Protein AF-0000000077347301 (afdb_homodimer)

Radius of gyration: 16.62 Å; Cα contacts (8 Å, |Δi|>4): 198; chains: 2; bounding box: 44×39×40 Å

InterPro domains:
  IPR002100 Transcription factor, MADS-box [PF00319] (10-57)
  IPR002100 Transcription factor, MADS-box [PR00404] (3-23)
  IPR002100 Transcription factor, MADS-box [PR00404] (23-38)
  IPR002100 Transcription factor, MADS-box [PR00404] (38-59)
  IPR002100 Transcription factor, MADS-box [PS50066] (1-61)
  IPR002100 Transcription factor, MADS-box [SM00432] (1-60)
  IPR036879 Transcription factor, MADS-box superfamily [G3DSA:3.40.1810.10] (13-81)
  IPR036879 Transcription factor, MADS-box superfamily [SSF55455] (3-63)
  IPR050142 MADS-box/MEF2 Transcription Factor [PTHR48019] (3-76)

pLDDT: mean 89.47, std 13.51, range [33.62, 98.25]

Structure (mmCIF, N/CA/C/O backbone):
data_AF-0000000077347301-model_v1
#
loop_
_entity.id
_entity.type
_entity.pdbx_description
1 polymer 'Uncharacterized protein'
#
loop_
_atom_site.group_PDB
_atom_site.id
_atom_site.type_symbol
_atom_site.label_atom_id
_atom_site.label_alt_id
_atom_site.label_comp_id
_atom_site.label_asym_id
_atom_site.label_entity_id
_atom_site.label_seq_id
_atom_site.pdbx_PDB_ins_code
_atom_site.Cartn_x
_atom_site.Cartn_y
_atom_site.Cartn_z
_atom_site.occupancy
_atom_site.B_iso_or_equiv
_atom_site.auth_seq_id
_atom_site.auth_comp_id
_atom_site.auth_asym_id
_atom_site.auth_atom_id
_atom_site.pdbx_PDB_model_num
ATOM 1 N N . MET A 1 1 ? -25.734 -8.359 -14.117 1 55.84 1 MET A N 1
ATOM 2 C CA . MET A 1 1 ? -25.234 -9.602 -13.531 1 55.84 1 MET A CA 1
ATOM 3 C C . MET A 1 1 ? -24.391 -9.32 -12.289 1 55.84 1 MET A C 1
ATOM 5 O O . MET A 1 1 ? -23.5 -8.469 -12.328 1 55.84 1 MET A O 1
ATOM 9 N N . SER A 1 2 ? -24.812 -9.867 -11.141 1 66.5 2 SER A N 1
ATOM 10 C CA . SER A 1 2 ? -24.203 -9.578 -9.844 1 66.5 2 SER A CA 1
ATOM 11 C C . SER A 1 2 ? -22.797 -10.148 -9.75 1 66.5 2 SER A C 1
ATOM 13 O O . SER A 1 2 ? -22.547 -11.266 -10.219 1 66.5 2 SER A O 1
ATOM 15 N N . ARG A 1 3 ? -21.953 -9.461 -9.523 1 74.12 3 ARG A N 1
ATOM 16 C CA . ARG A 1 3 ? -20.578 -9.961 -9.383 1 74.12 3 ARG A CA 1
ATOM 17 C C . ARG A 1 3 ? -20.469 -10.875 -8.164 1 74.12 3 ARG A C 1
ATOM 19 O O . ARG A 1 3 ? -20.969 -10.562 -7.09 1 74.12 3 ARG A O 1
ATOM 26 N N . GLN A 1 4 ? -20.156 -12.109 -8.484 1 82.06 4 GLN A N 1
ATOM 27 C CA . GLN A 1 4 ? -19.922 -13.062 -7.406 1 82.06 4 GLN A CA 1
ATOM 28 C C . GLN A 1 4 ? -18.672 -12.672 -6.598 1 82.06 4 GLN A C 1
ATOM 30 O O . GLN A 1 4 ? -17.719 -12.125 -7.145 1 82.06 4 GLN A O 1
ATOM 35 N N . LYS A 1 5 ? -18.766 -12.93 -5.266 1 87.31 5 LYS A N 1
ATOM 36 C CA . LYS A 1 5 ? -17.609 -12.727 -4.387 1 87.31 5 LYS A CA 1
ATOM 37 C C . LYS A 1 5 ? -16.469 -13.656 -4.758 1 87.31 5 LYS A C 1
ATOM 39 O O . LYS A 1 5 ? -16.672 -14.859 -4.965 1 87.31 5 LYS A O 1
ATOM 44 N N . ILE A 1 6 ? -15.383 -13.078 -4.898 1 89 6 ILE A N 1
ATOM 45 C CA . ILE A 1 6 ? -14.227 -13.875 -5.285 1 89 6 ILE A CA 1
ATOM 46 C C . ILE A 1 6 ? -13.523 -14.406 -4.035 1 89 6 ILE A C 1
ATOM 48 O O . ILE A 1 6 ? -13.469 -13.719 -3.01 1 89 6 ILE A O 1
ATOM 52 N N . GLN A 1 7 ? -13.266 -15.711 -4.113 1 94.5 7 GLN A N 1
ATOM 53 C CA . GLN A 1 7 ? -12.406 -16.281 -3.076 1 94.5 7 GLN A CA 1
ATOM 54 C C . GLN A 1 7 ? -10.984 -15.734 -3.188 1 94.5 7 GLN A C 1
ATOM 56 O O . GLN A 1 7 ? -10.453 -15.602 -4.289 1 94.5 7 GLN A O 1
ATOM 61 N N . ILE A 1 8 ? -10.336 -15.477 -2.002 1 97.19 8 ILE A N 1
ATOM 62 C CA . ILE A 1 8 ? -8.984 -14.938 -2 1 97.19 8 ILE A CA 1
ATOM 63 C C . ILE A 1 8 ? -7.973 -16.078 -2.139 1 97.19 8 ILE A C 1
ATOM 65 O O . ILE A 1 8 ? -7.461 -16.578 -1.138 1 97.19 8 ILE A O 1
ATOM 69 N N . LYS A 1 9 ? -7.863 -16.469 -3.199 1 97.38 9 LYS A N 1
ATOM 70 C CA . LYS A 1 9 ? -6.871 -17.453 -3.631 1 97.38 9 LYS A CA 1
ATOM 71 C C . LYS A 1 9 ? -6.297 -17.094 -4.996 1 97.38 9 LYS A C 1
ATOM 73 O O . LYS A 1 9 ? -6.926 -16.359 -5.766 1 97.38 9 LYS A O 1
ATOM 78 N N . LYS A 1 10 ? -5.156 -17.625 -5.188 1 97.25 10 LYS A N 1
ATOM 79 C CA . LYS A 1 10 ? -4.488 -17.297 -6.441 1 97.25 10 LYS A CA 1
ATOM 80 C C . LYS A 1 10 ? -5.391 -17.594 -7.637 1 97.25 10 LYS A C 1
ATOM 82 O O . LYS A 1 10 ? -5.988 -18.656 -7.719 1 97.25 10 LYS A O 1
ATOM 87 N N . ILE A 1 11 ? -5.422 -16.641 -8.492 1 97 11 ILE A N 1
ATOM 88 C CA . ILE A 1 11 ? -6.195 -16.812 -9.719 1 97 11 ILE A CA 1
ATOM 89 C C . ILE A 1 11 ? -5.375 -17.578 -10.75 1 97 11 ILE A C 1
ATOM 91 O O . ILE A 1 11 ? -4.258 -17.188 -11.094 1 97 11 ILE A O 1
ATOM 95 N N . ASP A 1 12 ? -5.887 -18.625 -11.305 1 96 12 ASP A N 1
ATOM 96 C CA . ASP A 1 12 ? -5.152 -19.516 -12.203 1 96 12 ASP A CA 1
ATOM 97 C C . ASP A 1 12 ? -5.137 -18.969 -13.625 1 96 12 ASP A C 1
ATOM 99 O O . ASP A 1 12 ? -4.133 -19.078 -14.328 1 96 12 ASP A O 1
ATOM 103 N N . ASN A 1 13 ? -6.305 -18.5 -14 1 95.56 13 ASN A N 1
ATOM 104 C CA . ASN A 1 13 ? -6.363 -17.938 -15.344 1 95.56 13 ASN A CA 1
ATOM 105 C C . ASN A 1 13 ? -5.492 -16.688 -15.461 1 95.56 13 ASN A C 1
ATOM 107 O O . ASN A 1 13 ? -5.746 -15.68 -14.789 1 95.56 13 ASN A O 1
ATOM 111 N N . THR A 1 14 ? -4.543 -16.703 -16.344 1 94.44 14 THR A N 1
ATOM 112 C CA . THR A 1 14 ? -3.535 -15.648 -16.469 1 94.44 14 THR A CA 1
ATOM 113 C C . THR A 1 14 ? -4.172 -14.328 -16.891 1 94.44 14 THR A C 1
ATOM 115 O O . THR A 1 14 ? -3.846 -13.273 -16.344 1 94.44 14 THR A O 1
ATOM 118 N N . ALA A 1 15 ? -5.059 -14.43 -17.859 1 96 15 ALA A N 1
ATOM 119 C CA . ALA A 1 15 ? -5.707 -13.219 -18.344 1 96 15 ALA A CA 1
ATOM 120 C C . ALA A 1 15 ? -6.527 -12.555 -17.25 1 96 15 ALA A C 1
ATOM 122 O O . ALA A 1 15 ? -6.449 -11.344 -17.047 1 96 15 ALA A O 1
ATOM 123 N N . ALA A 1 16 ? -7.277 -13.359 -16.531 1 95.69 16 ALA A N 1
ATOM 124 C CA . ALA A 1 16 ? -8.086 -12.836 -15.43 1 95.69 16 ALA A CA 1
ATOM 125 C C . ALA A 1 16 ? -7.195 -12.281 -14.32 1 95.69 16 ALA A C 1
ATOM 127 O O . ALA A 1 16 ? -7.512 -11.25 -13.727 1 95.69 16 ALA A O 1
ATOM 128 N N . ARG A 1 17 ? -6.094 -12.953 -14.055 1 96.19 17 ARG A N 1
ATOM 129 C CA . ARG A 1 17 ? -5.16 -12.523 -13.016 1 96.19 17 ARG A CA 1
ATOM 130 C C . ARG A 1 17 ? -4.555 -11.164 -13.359 1 96.19 17 ARG A C 1
ATOM 132 O O . ARG A 1 17 ? -4.402 -10.305 -12.492 1 96.19 17 ARG A O 1
ATOM 139 N N . GLN A 1 18 ? -4.305 -11.016 -14.617 1 95.88 18 GLN A N 1
ATOM 140 C CA . GLN A 1 18 ? -3.705 -9.758 -15.055 1 95.88 18 GLN A CA 1
ATOM 141 C C . GLN A 1 18 ? -4.695 -8.602 -14.938 1 95.88 18 GLN A C 1
ATOM 143 O O . GLN A 1 18 ? -4.328 -7.504 -14.516 1 95.88 18 GLN A O 1
ATOM 148 N N . VAL A 1 19 ? -5.918 -8.859 -15.359 1 96.44 19 VAL A N 1
ATOM 149 C CA . VAL A 1 19 ? -6.949 -7.832 -15.273 1 96.44 19 VAL A CA 1
ATOM 150 C C . VAL A 1 19 ? -7.188 -7.453 -13.812 1 96.44 19 VAL A C 1
ATOM 152 O O . VAL A 1 19 ? -7.266 -6.27 -13.477 1 96.44 19 VAL A O 1
ATOM 155 N N . THR A 1 20 ? -7.297 -8.469 -12.922 1 97.06 20 THR A N 1
ATOM 156 C CA . THR A 1 20 ? -7.504 -8.227 -11.5 1 97.06 20 THR A CA 1
ATOM 157 C C . THR A 1 20 ? -6.328 -7.457 -10.906 1 97.06 20 THR A C 1
ATOM 159 O O . THR A 1 20 ? -6.527 -6.5 -10.156 1 97.06 20 THR A O 1
ATOM 162 N N . SER A 1 21 ? -5.125 -7.934 -11.258 1 97.5 21 SER A N 1
ATOM 163 C CA . SER A 1 21 ? -3.936 -7.254 -10.758 1 97.5 21 SER A CA 1
ATOM 164 C C . SER A 1 21 ? -3.965 -5.766 -11.094 1 97.5 21 SER A C 1
ATOM 166 O O . SER A 1 21 ? -3.689 -4.926 -10.234 1 97.5 21 SER A O 1
ATOM 168 N N . SER A 1 22 ? -4.336 -5.43 -12.297 1 97.44 22 SER A N 1
ATOM 169 C CA . SER A 1 22 ? -4.359 -4.039 -12.742 1 97.44 22 SER A CA 1
ATOM 170 C C . SER A 1 22 ? -5.422 -3.238 -12 1 97.44 22 SER A C 1
ATOM 172 O O . SER A 1 22 ? -5.152 -2.135 -11.516 1 97.44 22 SER A O 1
ATOM 174 N N . LYS A 1 23 ? -6.559 -3.777 -11.93 1 97.38 23 LYS A N 1
ATOM 175 C CA . LYS A 1 23 ? -7.68 -3.078 -11.312 1 97.38 23 LYS A CA 1
ATOM 176 C C . LYS A 1 23 ? -7.438 -2.865 -9.82 1 97.38 23 LYS A C 1
ATOM 178 O O . LYS A 1 23 ? -7.613 -1.758 -9.305 1 97.38 23 LYS A O 1
ATOM 183 N N . ARG A 1 24 ? -7.047 -3.861 -9.164 1 97.94 24 ARG A N 1
ATOM 184 C CA . ARG A 1 24 ? -6.852 -3.771 -7.723 1 97.94 24 ARG A CA 1
ATOM 185 C C . ARG A 1 24 ? -5.656 -2.887 -7.387 1 97.94 24 ARG A C 1
ATOM 187 O O . ARG A 1 24 ? -5.676 -2.154 -6.395 1 97.94 24 ARG A O 1
ATOM 194 N N . ARG A 1 25 ? -4.672 -3.035 -8.148 1 96.88 25 ARG A N 1
ATOM 195 C CA . ARG A 1 25 ? -3.502 -2.186 -7.945 1 96.88 25 ARG A CA 1
ATOM 196 C C . ARG A 1 25 ? -3.875 -0.709 -8.031 1 96.88 25 ARG A C 1
ATOM 198 O O . ARG A 1 25 ? -3.459 0.092 -7.191 1 96.88 25 ARG A O 1
ATOM 205 N N . ARG A 1 26 ? -4.656 -0.382 -9.016 1 97.44 26 ARG A N 1
ATOM 206 C CA . ARG A 1 26 ? -5.098 1 -9.18 1 97.44 26 ARG A CA 1
ATOM 207 C C . ARG A 1 26 ? -5.91 1.459 -7.977 1 97.44 26 ARG A C 1
ATOM 209 O O . ARG A 1 26 ? -5.754 2.588 -7.508 1 97.44 26 ARG A O 1
ATOM 216 N N . GLY A 1 27 ? -6.793 0.577 -7.52 1 97.94 27 GLY A N 1
ATOM 217 C CA . GLY A 1 27 ? -7.559 0.884 -6.32 1 97.94 27 GLY A CA 1
ATOM 218 C C . GLY A 1 27 ? -6.691 1.109 -5.098 1 97.94 27 GLY A C 1
ATOM 219 O O . GLY A 1 27 ? -6.941 2.023 -4.312 1 97.94 27 GLY A O 1
ATOM 220 N N . LEU A 1 28 ? -5.676 0.309 -4.945 1 97.75 28 LEU A N 1
ATOM 221 C CA . LEU A 1 28 ? -4.738 0.427 -3.832 1 97.75 28 LEU A CA 1
ATOM 222 C C . LEU A 1 28 ? -4.02 1.77 -3.869 1 97.75 28 LEU A C 1
ATOM 224 O O . LEU A 1 28 ? -3.891 2.439 -2.842 1 97.75 28 LEU A O 1
ATOM 228 N N . PHE A 1 29 ? -3.627 2.146 -5.035 1 97.75 29 PHE A N 1
ATOM 229 C CA . PHE A 1 29 ? -2.887 3.395 -5.191 1 97.75 29 PHE A CA 1
ATOM 230 C C . PHE A 1 29 ? -3.775 4.594 -4.875 1 97.75 29 PHE A C 1
ATOM 232 O O . PHE A 1 29 ? -3.334 5.547 -4.23 1 97.75 29 PHE A O 1
ATOM 239 N N . LYS A 1 30 ? -4.992 4.527 -5.305 1 97.69 30 LYS A N 1
ATOM 240 C CA . LYS A 1 30 ? -5.938 5.598 -5 1 97.69 30 LYS A CA 1
ATOM 241 C C . LYS A 1 30 ? -6.145 5.738 -3.496 1 97.69 30 LYS A C 1
ATOM 243 O O . LYS A 1 30 ? -6.148 6.852 -2.967 1 97.69 30 LYS A O 1
ATOM 248 N N . LYS A 1 31 ? -6.266 4.648 -2.871 1 97.88 31 LYS A N 1
ATOM 249 C CA . LYS A 1 31 ? -6.484 4.668 -1.428 1 97.88 31 LYS A CA 1
ATOM 250 C C . LYS A 1 31 ? -5.25 5.18 -0.691 1 97.88 31 LYS A C 1
ATOM 252 O O . LYS A 1 31 ? -5.363 5.84 0.344 1 97.88 31 LYS A O 1
ATOM 257 N N . ALA A 1 32 ? -4.094 4.793 -1.146 1 98.25 32 ALA A N 1
ATOM 258 C CA . ALA A 1 32 ? -2.852 5.285 -0.555 1 98.25 32 ALA A CA 1
ATOM 259 C C . ALA A 1 32 ? -2.738 6.801 -0.706 1 98.25 32 ALA A C 1
ATOM 261 O O . ALA A 1 32 ? -2.33 7.496 0.228 1 98.25 32 ALA A O 1
ATOM 262 N N . GLN A 1 33 ? -3.121 7.324 -1.868 1 97.88 33 GLN A N 1
ATOM 263 C CA . GLN A 1 33 ? -3.102 8.758 -2.111 1 97.88 33 GLN A CA 1
ATOM 264 C C . GLN A 1 33 ? -4.07 9.492 -1.184 1 97.88 33 GLN A C 1
ATOM 266 O O . GLN A 1 33 ? -3.738 10.539 -0.635 1 97.88 33 GLN A O 1
ATOM 271 N N . GLU A 1 34 ? -5.207 8.953 -1.067 1 98 34 GLU A N 1
ATOM 272 C CA . GLU A 1 34 ? -6.203 9.523 -0.167 1 98 34 GLU A CA 1
ATOM 273 C C . GLU A 1 34 ? -5.699 9.547 1.273 1 98 34 GLU A C 1
ATOM 275 O O . GLU A 1 34 ? -5.84 10.547 1.974 1 98 34 GLU A O 1
ATOM 280 N N . LEU A 1 35 ? -5.148 8.445 1.666 1 97.88 35 LEU A N 1
ATOM 281 C CA . LEU A 1 35 ? -4.609 8.359 3.018 1 97.88 35 LEU A CA 1
ATOM 282 C C . LEU A 1 35 ? -3.52 9.406 3.232 1 97.88 35 LEU A C 1
ATOM 284 O O . LEU A 1 35 ? -3.492 10.078 4.266 1 97.88 35 LEU A O 1
ATOM 288 N N . SER A 1 36 ? -2.668 9.469 2.293 1 98.06 36 SER A N 1
ATOM 289 C CA . SER A 1 36 ? -1.581 10.438 2.379 1 98.06 36 SER A CA 1
ATOM 290 C C . SER A 1 36 ? -2.119 11.859 2.561 1 98.06 36 SER A C 1
ATOM 292 O O . SER A 1 36 ? -1.625 12.609 3.4 1 98.06 36 SER A O 1
ATOM 294 N N . THR A 1 37 ? -3.15 12.25 1.856 1 97.88 37 THR A N 1
ATOM 295 C CA . THR A 1 37 ? -3.713 13.594 1.905 1 97.88 37 THR A CA 1
ATOM 296 C C . THR A 1 37 ? -4.508 13.805 3.191 1 97.88 37 THR A C 1
ATOM 298 O O . THR A 1 37 ? -4.352 14.82 3.867 1 97.88 37 THR A O 1
ATOM 301 N N . LEU A 1 38 ? -5.289 12.82 3.559 1 97.69 38 LEU A N 1
ATOM 302 C CA . LEU A 1 38 ? -6.164 12.938 4.719 1 97.69 38 LEU A CA 1
ATOM 303 C C . LEU A 1 38 ? -5.348 13.055 6.004 1 97.69 38 LEU A C 1
ATOM 305 O O . LEU A 1 38 ? -5.715 13.805 6.91 1 97.69 38 LEU A O 1
ATOM 309 N N . CYS A 1 39 ? -4.215 12.328 6.039 1 97.81 39 CYS A N 1
ATOM 310 C CA . CYS A 1 39 ? -3.543 12.164 7.324 1 97.81 39 CYS A CA 1
ATOM 311 C C . CYS A 1 39 ? -2.127 12.727 7.273 1 97.81 39 CYS A C 1
ATOM 313 O O . CYS A 1 39 ? -1.337 12.516 8.195 1 97.81 39 CYS A O 1
ATOM 315 N N . ASP A 1 40 ? -1.806 13.328 6.199 1 96.69 40 ASP A N 1
ATOM 316 C CA . ASP A 1 40 ? -0.469 13.891 6.047 1 96.69 40 ASP A CA 1
ATOM 317 C C . ASP A 1 40 ? 0.605 12.828 6.277 1 96.69 40 ASP A C 1
ATOM 319 O O . ASP A 1 40 ? 1.545 13.047 7.043 1 96.69 40 ASP A O 1
ATOM 323 N N . ALA A 1 41 ? 0.397 11.727 5.695 1 97.19 41 ALA A N 1
ATOM 324 C CA . ALA A 1 41 ? 1.324 10.602 5.824 1 97.19 41 ALA A CA 1
ATOM 325 C C . ALA A 1 41 ? 2.223 10.492 4.598 1 97.19 41 ALA A C 1
ATOM 327 O O . ALA A 1 41 ? 1.828 10.875 3.494 1 97.19 41 ALA A O 1
ATOM 328 N N . GLU A 1 42 ? 3.426 10.062 4.777 1 96.94 42 GLU A N 1
ATOM 329 C CA . GLU A 1 42 ? 4.316 9.68 3.686 1 96.94 42 GLU A CA 1
ATOM 330 C C . GLU A 1 42 ? 4.203 8.188 3.383 1 96.94 42 GLU A C 1
ATOM 332 O O . GLU A 1 42 ? 4.406 7.352 4.266 1 96.94 42 GLU A O 1
ATOM 337 N N . ILE A 1 43 ? 3.879 7.945 2.148 1 97.25 43 ILE A N 1
ATOM 338 C CA . ILE A 1 43 ? 3.566 6.559 1.812 1 97.25 43 ILE A CA 1
ATOM 339 C C . ILE A 1 43 ? 4.359 6.137 0.575 1 97.25 43 ILE A C 1
ATOM 341 O O . ILE A 1 43 ? 4.469 6.902 -0.389 1 97.25 43 ILE A O 1
ATOM 345 N N . ALA A 1 44 ? 4.965 5 0.642 1 96.25 44 ALA A N 1
ATOM 346 C CA . ALA A 1 44 ? 5.531 4.324 -0.521 1 96.25 44 ALA A CA 1
ATOM 347 C C . ALA A 1 44 ? 4.938 2.926 -0.687 1 96.25 44 ALA A C 1
ATOM 349 O O . ALA A 1 44 ? 4.852 2.164 0.278 1 96.25 44 ALA A O 1
ATOM 350 N N . HIS A 1 45 ? 4.445 2.658 -1.848 1 96.19 45 HIS A N 1
ATOM 351 C CA . HIS A 1 45 ? 3.84 1.378 -2.201 1 96.19 45 HIS A CA 1
ATOM 352 C C . HIS A 1 45 ? 4.508 0.774 -3.432 1 96.19 45 HIS A C 1
ATOM 354 O O . HIS A 1 45 ? 4.551 1.403 -4.492 1 96.19 45 HIS A O 1
ATOM 360 N N . ILE A 1 46 ? 5.047 -0.407 -3.229 1 95.31 46 ILE A N 1
ATOM 361 C CA . ILE A 1 46 ? 5.789 -1.067 -4.297 1 95.31 46 ILE A CA 1
ATOM 362 C C . ILE A 1 46 ? 5.164 -2.428 -4.594 1 95.31 46 ILE A C 1
ATOM 364 O O . ILE A 1 46 ? 4.902 -3.211 -3.68 1 95.31 46 ILE A O 1
ATOM 368 N N . VAL A 1 47 ? 4.949 -2.705 -5.887 1 96.44 47 VAL A N 1
ATOM 369 C CA . VAL A 1 47 ? 4.352 -3.967 -6.312 1 96.44 47 VAL A CA 1
ATOM 370 C C . VAL A 1 47 ? 5.18 -4.574 -7.441 1 96.44 47 VAL A C 1
ATOM 372 O O . VAL A 1 47 ? 5.453 -3.912 -8.445 1 96.44 47 VAL A O 1
ATOM 375 N N . PHE A 1 48 ? 5.57 -5.762 -7.223 1 95.94 48 PHE A N 1
ATOM 376 C CA . PHE A 1 48 ? 6.109 -6.559 -8.32 1 95.94 48 PHE A CA 1
ATOM 377 C C . PHE A 1 48 ? 5.117 -7.641 -8.734 1 95.94 48 PHE A C 1
ATOM 379 O O . PHE A 1 48 ? 4.676 -8.438 -7.91 1 95.94 48 PHE A O 1
ATOM 386 N N . SER A 1 49 ? 4.801 -7.637 -10.023 1 94.19 49 SER A N 1
ATOM 387 C CA . SER A 1 49 ? 3.941 -8.695 -10.547 1 94.19 49 SER A CA 1
ATOM 388 C C . SER A 1 49 ? 4.68 -10.023 -10.617 1 94.19 49 SER A C 1
ATOM 390 O O . SER A 1 49 ? 5.898 -10.07 -10.438 1 94.19 49 SER A O 1
ATOM 392 N N . ALA A 1 50 ? 3.865 -11.039 -10.891 1 89.62 50 ALA A N 1
ATOM 393 C CA . ALA A 1 50 ? 4.449 -12.367 -11.039 1 89.62 50 ALA A CA 1
ATOM 394 C C . ALA A 1 50 ? 5.441 -12.406 -12.195 1 89.62 50 ALA A C 1
ATOM 396 O O . ALA A 1 50 ? 6.434 -13.133 -12.148 1 89.62 50 ALA A O 1
ATOM 397 N N . ALA A 1 51 ? 5.234 -11.562 -13.164 1 90.06 51 ALA A N 1
ATOM 398 C CA . ALA A 1 51 ? 6.113 -11.508 -14.328 1 90.06 51 ALA A CA 1
ATOM 399 C C . ALA A 1 51 ? 7.32 -10.609 -14.062 1 90.06 51 ALA A C 1
ATOM 401 O O . ALA A 1 51 ? 8.18 -10.445 -14.93 1 90.06 51 ALA A O 1
ATOM 402 N N . GLY A 1 52 ? 7.332 -9.93 -12.938 1 89.38 52 GLY A N 1
ATOM 403 C CA . GLY A 1 52 ? 8.492 -9.125 -12.578 1 89.38 52 GLY A CA 1
ATOM 404 C C . GLY A 1 52 ? 8.328 -7.66 -12.93 1 89.38 52 GLY A C 1
ATOM 405 O O . GLY A 1 52 ? 9.273 -6.875 -12.789 1 89.38 52 GLY A O 1
ATOM 406 N N . LYS A 1 53 ? 7.211 -7.332 -13.383 1 92.31 53 LYS A N 1
ATOM 407 C CA . LYS A 1 53 ? 6.965 -5.926 -13.688 1 92.31 53 LYS A CA 1
ATOM 408 C C . LYS A 1 53 ? 6.805 -5.109 -12.406 1 92.31 53 LYS A C 1
ATOM 410 O O . LYS A 1 53 ? 6.129 -5.543 -11.469 1 92.31 53 LYS A O 1
ATOM 415 N N . LEU A 1 54 ? 7.438 -3.92 -12.453 1 94 54 LEU A N 1
ATOM 416 C CA . LEU A 1 54 ? 7.398 -3.049 -11.289 1 94 54 LEU A CA 1
ATOM 417 C C . LEU A 1 54 ? 6.301 -1.998 -11.43 1 94 54 LEU A C 1
ATOM 419 O O . LEU A 1 54 ? 6.176 -1.364 -12.477 1 94 54 LEU A O 1
ATOM 423 N N . PHE A 1 55 ? 5.5 -1.859 -10.383 1 94.31 55 PHE A N 1
ATOM 424 C CA . PHE A 1 55 ? 4.566 -0.755 -10.203 1 94.31 55 PHE A CA 1
ATOM 425 C C . PHE A 1 55 ? 4.777 -0.088 -8.852 1 94.31 55 PHE A C 1
ATOM 427 O O . PHE A 1 55 ? 5.051 -0.762 -7.852 1 94.31 55 PHE A O 1
ATOM 434 N N . GLU A 1 56 ? 4.688 1.251 -8.852 1 93.31 56 GLU A N 1
ATOM 435 C CA . GLU A 1 56 ? 4.93 1.92 -7.574 1 93.31 56 GLU A CA 1
ATOM 436 C C . GLU A 1 56 ? 4.082 3.184 -7.445 1 93.31 56 GLU A C 1
ATOM 438 O O . GLU A 1 56 ? 3.717 3.797 -8.453 1 93.31 56 GLU A O 1
ATOM 443 N N . TYR A 1 57 ? 3.729 3.383 -6.242 1 94.19 57 TYR A N 1
ATOM 444 C CA . TYR A 1 57 ? 3.154 4.652 -5.816 1 94.19 57 TYR A CA 1
ATOM 445 C C . TYR A 1 57 ? 3.955 5.254 -4.664 1 94.19 57 TYR A C 1
ATOM 447 O O . TYR A 1 57 ? 4.363 4.539 -3.746 1 94.19 57 TYR A O 1
ATOM 455 N N . SER A 1 58 ? 4.18 6.539 -4.758 1 93.75 58 SER A N 1
ATOM 456 C CA . SER A 1 58 ? 4.762 7.277 -3.643 1 93.75 58 SER A CA 1
ATOM 457 C C . SER A 1 58 ? 4.105 8.648 -3.48 1 93.75 58 SER A C 1
ATOM 459 O O . SER A 1 58 ? 3.652 9.242 -4.461 1 93.75 58 SER A O 1
ATOM 461 N N . SER A 1 59 ? 3.988 9 -2.238 1 93.5 59 SER A N 1
ATOM 462 C CA . SER A 1 59 ? 3.432 10.32 -1.971 1 93.5 59 SER A CA 1
ATOM 463 C C . SER A 1 59 ? 4.195 11.406 -2.727 1 93.5 59 SER A C 1
ATOM 465 O O . SER A 1 59 ? 5.367 11.227 -3.062 1 93.5 59 SER A O 1
ATOM 467 N N . SER A 1 60 ? 3.496 12.516 -2.992 1 86.69 60 SER A N 1
ATOM 468 C 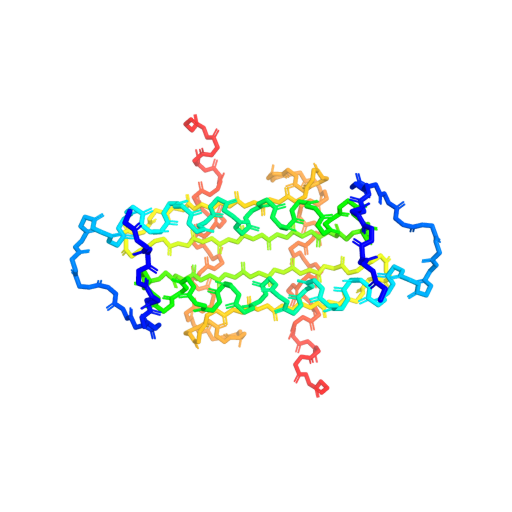CA . SER A 1 60 ? 3.963 13.57 -3.887 1 86.69 60 SER A CA 1
ATOM 469 C C . SER A 1 60 ? 5.352 14.062 -3.488 1 86.69 60 SER A C 1
ATOM 471 O O . SER A 1 60 ? 6.152 14.438 -4.348 1 86.69 60 SER A O 1
ATOM 473 N N . ARG A 1 61 ? 5.66 13.953 -2.293 1 85.56 61 ARG A N 1
ATOM 474 C CA . ARG A 1 61 ? 6.945 14.461 -1.824 1 85.56 61 ARG A CA 1
ATOM 475 C C . ARG A 1 61 ? 8.055 13.445 -2.072 1 85.56 61 ARG A C 1
ATOM 477 O O . ARG A 1 61 ? 9.242 13.789 -2.01 1 85.56 61 ARG A O 1
ATOM 484 N N . LEU A 1 62 ? 7.68 12.25 -2.451 1 88.69 62 LEU A N 1
ATOM 485 C CA . LEU A 1 62 ? 8.648 11.164 -2.557 1 88.69 62 LEU A CA 1
ATOM 486 C C . LEU A 1 62 ? 8.914 10.82 -4.016 1 88.69 62 LEU A C 1
ATOM 488 O O . LEU A 1 62 ? 8.648 9.695 -4.449 1 88.69 62 LEU A O 1
ATOM 492 N N . VAL A 1 63 ? 9.469 11.758 -4.766 1 83.88 63 VAL A N 1
ATOM 493 C CA . VAL A 1 63 ? 9.859 11.492 -6.145 1 83.88 63 VAL A CA 1
ATOM 494 C C . VAL A 1 63 ? 11.141 10.664 -6.172 1 83.88 63 VAL A C 1
ATOM 496 O O . VAL A 1 63 ? 12.078 10.938 -5.418 1 83.88 63 VAL A O 1
ATOM 499 N N . PHE A 1 64 ? 11.109 9.734 -7.027 1 83.69 64 PHE A N 1
ATOM 500 C CA . PHE A 1 64 ? 12.281 8.875 -7.094 1 83.69 64 PHE A CA 1
ATOM 501 C C . PHE A 1 64 ? 13.555 9.711 -7.242 1 83.69 64 PHE A C 1
ATOM 503 O O . PHE A 1 64 ? 13.578 10.672 -8.008 1 83.69 64 PHE A O 1
ATOM 510 N N . SER A 1 65 ? 14.641 9.312 -6.492 1 85.12 65 SER A N 1
ATOM 511 C CA . SER A 1 65 ? 15.977 9.898 -6.535 1 85.12 65 SER A CA 1
ATOM 512 C C . SER A 1 65 ? 15.992 11.289 -5.91 1 85.12 65 SER A C 1
ATOM 514 O O . SER A 1 65 ? 17.016 11.992 -5.969 1 85.12 65 SER A O 1
ATOM 516 N N . SER A 1 66 ? 14.891 11.742 -5.5 1 90.19 66 SER A N 1
ATOM 517 C CA . SER A 1 66 ? 14.898 13 -4.758 1 90.19 66 SER A CA 1
ATOM 518 C C . SER A 1 66 ? 15.438 12.805 -3.344 1 90.19 66 SER A C 1
ATOM 520 O O . SER A 1 66 ? 15.562 11.672 -2.873 1 90.19 66 SER A O 1
ATOM 522 N N . LEU A 1 67 ? 15.836 13.898 -2.764 1 93.75 67 LEU A N 1
ATOM 523 C CA . LEU A 1 67 ? 16.359 13.844 -1.404 1 93.75 67 LEU A CA 1
ATOM 524 C C . LEU A 1 67 ? 15.312 13.32 -0.432 1 93.75 67 LEU A C 1
ATOM 526 O O . LEU A 1 67 ? 15.594 12.422 0.365 1 93.75 67 LEU A O 1
ATOM 530 N N . PRO A 1 68 ? 14.125 13.797 -0.483 1 93.44 68 PRO A N 1
ATOM 531 C CA . PRO A 1 68 ? 13.102 13.273 0.427 1 93.44 68 PRO A CA 1
ATOM 532 C C . PRO A 1 68 ? 12.891 11.773 0.264 1 93.44 68 PRO A C 1
ATOM 534 O O . PRO A 1 68 ? 12.672 11.062 1.251 1 93.44 68 PRO A O 1
ATOM 537 N N . PHE A 1 69 ? 12.938 11.336 -0.903 1 92.88 69 PHE A N 1
ATOM 538 C CA . PHE A 1 69 ? 12.781 9.914 -1.161 1 92.88 69 PHE A CA 1
ATOM 539 C C . PHE A 1 69 ? 13.906 9.117 -0.512 1 92.88 69 PHE A C 1
ATOM 541 O O . PHE A 1 69 ? 13.664 8.102 0.141 1 92.88 69 PHE A O 1
ATOM 548 N N . LEU A 1 70 ? 15.102 9.562 -0.695 1 91.81 70 LEU A N 1
ATOM 549 C CA . LEU A 1 70 ? 16.266 8.883 -0.131 1 91.81 70 LEU A CA 1
ATOM 550 C C . LEU A 1 70 ? 16.188 8.859 1.393 1 91.81 70 LEU A C 1
ATOM 552 O O . LEU A 1 70 ? 16.531 7.855 2.02 1 91.81 70 LEU A O 1
ATOM 556 N N . LEU A 1 71 ? 15.781 9.961 1.908 1 93.19 71 LEU A N 1
ATOM 557 C CA . LEU A 1 71 ? 15.625 10.039 3.357 1 93.19 71 LEU A CA 1
ATOM 558 C C . LEU A 1 71 ? 14.539 9.078 3.836 1 93.19 71 LEU A C 1
ATOM 560 O O . LEU A 1 71 ? 14.68 8.453 4.891 1 93.19 71 LEU A O 1
ATOM 564 N N . PHE A 1 72 ? 13.5 9.023 3.074 1 93.62 72 PHE A N 1
ATOM 565 C CA . PHE A 1 72 ? 12.406 8.117 3.377 1 93.62 72 PHE A CA 1
ATOM 566 C C . PHE A 1 72 ? 12.906 6.676 3.469 1 93.62 72 PHE A C 1
ATOM 568 O O . PHE A 1 72 ? 12.625 5.98 4.445 1 93.62 72 PHE A O 1
ATOM 575 N N . ILE A 1 73 ? 13.625 6.23 2.529 1 90.5 73 ILE A N 1
ATOM 576 C CA . ILE A 1 73 ? 14.133 4.863 2.465 1 90.5 73 ILE A CA 1
ATOM 577 C C . ILE A 1 73 ? 15.133 4.633 3.592 1 90.5 73 ILE A C 1
ATOM 579 O O . ILE A 1 73 ? 15.141 3.574 4.219 1 90.5 73 ILE A O 1
ATOM 583 N N . HIS A 1 74 ? 15.977 5.637 3.818 1 90.88 74 HIS A N 1
ATOM 584 C CA . HIS A 1 74 ? 16.953 5.52 4.891 1 90.88 74 HIS A CA 1
ATOM 585 C C . HIS A 1 74 ? 16.281 5.383 6.25 1 90.88 74 HIS A C 1
ATOM 587 O O . HIS A 1 74 ? 16.672 4.555 7.07 1 90.88 74 HIS A O 1
ATOM 593 N N . ARG A 1 75 ? 15.344 6.207 6.488 1 90.44 75 ARG A N 1
ATOM 594 C CA . ARG A 1 75 ? 14.594 6.129 7.738 1 90.44 75 ARG A CA 1
ATOM 595 C C . ARG A 1 75 ? 13.961 4.754 7.91 1 90.44 75 ARG A C 1
ATOM 597 O O . ARG A 1 75 ? 14.023 4.168 8.992 1 90.44 75 ARG A O 1
ATOM 604 N N . TYR A 1 76 ? 13.391 4.277 6.883 1 91.56 76 TYR A N 1
ATOM 605 C CA . TYR A 1 76 ? 12.758 2.963 6.906 1 91.56 76 TYR A CA 1
ATOM 606 C C . TYR A 1 76 ? 13.773 1.882 7.266 1 91.56 76 TYR A C 1
ATOM 608 O O . TYR A 1 76 ? 13.508 1.043 8.133 1 91.56 76 TYR A O 1
ATOM 616 N N . MET A 1 77 ? 14.859 1.874 6.613 1 87.5 77 MET A N 1
ATOM 617 C CA . MET A 1 77 ? 15.867 0.843 6.832 1 87.5 77 MET A CA 1
ATOM 618 C C . MET A 1 77 ? 16.422 0.912 8.25 1 87.5 77 MET A C 1
ATOM 620 O O . MET A 1 77 ? 16.766 -0.116 8.844 1 87.5 77 MET A O 1
ATOM 624 N N . ASN A 1 78 ? 16.453 2.035 8.852 1 87.06 78 ASN A N 1
ATOM 625 C CA . ASN A 1 78 ? 17 2.215 10.195 1 87.06 78 ASN A CA 1
ATOM 626 C C . ASN A 1 78 ? 15.992 1.814 11.266 1 87.06 78 ASN A C 1
ATOM 628 O O . ASN A 1 78 ? 16.359 1.249 12.297 1 87.06 78 ASN A O 1
ATOM 632 N N . LEU A 1 79 ? 14.773 2.135 11.062 1 83.62 79 LEU A N 1
ATOM 633 C CA . LEU A 1 79 ? 13.75 1.842 12.062 1 83.62 79 LEU A CA 1
ATOM 634 C C . LEU A 1 79 ? 13.32 0.38 11.984 1 83.62 79 LEU A C 1
ATOM 636 O O . LEU A 1 79 ? 12.977 -0.223 13.008 1 83.62 79 LEU A O 1
ATOM 640 N N . SER A 1 80 ? 13.125 -0.101 10.781 1 72.31 80 SER A N 1
ATOM 641 C CA . SER A 1 80 ? 12.703 -1.491 10.633 1 72.31 80 SER A CA 1
ATOM 642 C C . SER A 1 80 ? 13.703 -2.441 11.289 1 72.31 80 SER A C 1
ATOM 644 O O . SER A 1 80 ? 13.32 -3.52 11.758 1 72.31 80 SER A O 1
ATOM 646 N N . ALA A 1 81 ? 14.797 -2.074 11.289 1 61.78 81 ALA A N 1
ATOM 647 C CA . ALA A 1 81 ? 15.781 -2.863 12.031 1 61.78 81 ALA A CA 1
ATOM 648 C C . ALA A 1 81 ? 15.453 -2.893 13.516 1 61.78 81 ALA A C 1
ATOM 650 O O . ALA A 1 81 ? 15.672 -3.904 14.188 1 61.78 81 ALA A O 1
ATOM 651 N N . PHE A 1 82 ? 14.914 -1.789 13.961 1 54.97 82 PHE A N 1
ATOM 652 C CA . PHE A 1 82 ? 14.648 -1.651 15.383 1 54.97 82 PHE A CA 1
ATOM 653 C C . PHE A 1 82 ? 13.25 -2.152 15.719 1 54.97 82 PHE A C 1
ATOM 655 O O . PHE A 1 82 ? 13.031 -2.748 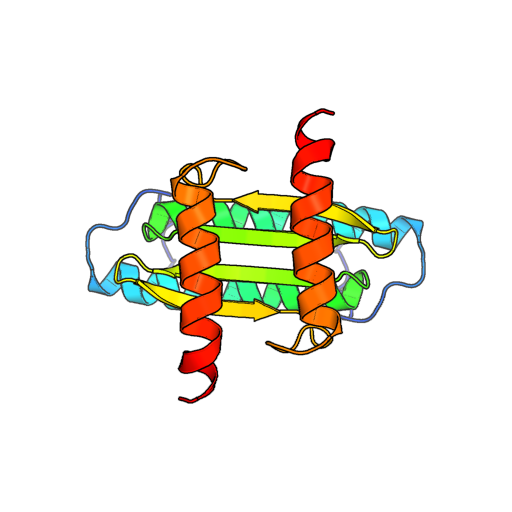16.781 1 54.97 82 PHE A O 1
ATOM 662 N N . CYS A 1 83 ? 12.172 -1.539 15.109 1 54.41 83 CYS A N 1
ATOM 663 C CA . CYS A 1 83 ? 10.789 -1.66 15.547 1 54.41 83 CYS A CA 1
ATOM 664 C C . CYS A 1 83 ? 10.328 -3.113 15.516 1 54.41 83 CYS A C 1
ATOM 666 O O . CYS A 1 83 ? 9.242 -3.439 16 1 54.41 83 CYS A O 1
ATOM 668 N N . ARG A 1 84 ? 10.734 -3.959 14.586 1 48.59 84 ARG A N 1
ATOM 669 C CA . ARG A 1 84 ? 10.195 -5.301 14.789 1 48.59 84 ARG A CA 1
ATOM 670 C C . ARG A 1 84 ? 10.422 -5.773 16.219 1 48.59 84 ARG A C 1
ATOM 672 O O . ARG A 1 84 ? 9.992 -6.867 16.594 1 48.59 84 ARG A O 1
ATOM 679 N N . GLN A 1 85 ? 11.211 -5.102 16.875 1 36.78 85 GLN A N 1
ATOM 680 C CA . GLN A 1 85 ? 11.422 -5.598 18.234 1 36.78 85 GLN A CA 1
ATOM 681 C C . GLN A 1 85 ? 10.234 -5.266 19.125 1 36.78 85 GLN A C 1
AT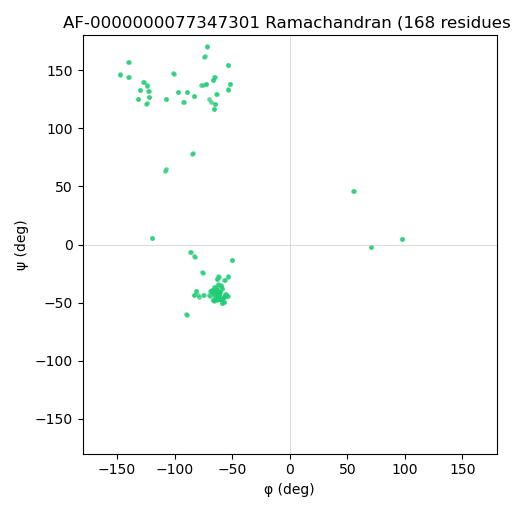OM 683 O O . GLN A 1 85 ? 10.062 -5.875 20.188 1 36.78 85 GLN A O 1
ATOM 688 N N . SER A 1 86 ? 9.422 -4.176 18.797 1 34.16 86 SER A N 1
ATOM 689 C CA . SER A 1 86 ? 8.484 -4.094 19.906 1 34.16 86 SER A CA 1
ATOM 690 C C . SER A 1 86 ? 7.332 -5.082 19.734 1 34.16 86 SER A C 1
ATOM 692 O O . SER A 1 86 ? 6.895 -5.336 18.609 1 34.16 86 SER A O 1
ATOM 694 N N . MET B 1 1 ? -27.016 6.457 11.875 1 56.75 1 MET B N 1
ATOM 695 C CA . MET B 1 1 ? -26.625 7.734 11.297 1 56.75 1 MET B CA 1
ATOM 696 C C . MET B 1 1 ? -25.672 7.523 10.117 1 56.75 1 MET B C 1
ATOM 698 O O . MET B 1 1 ? -24.703 6.762 10.219 1 56.75 1 MET B O 1
ATOM 702 N N . SER B 1 2 ? -26.047 8.039 8.945 1 67.75 2 SER B N 1
ATOM 703 C CA . SER B 1 2 ? -25.344 7.793 7.699 1 67.75 2 SER B CA 1
ATOM 704 C C . SER B 1 2 ? -23.984 8.492 7.691 1 67.75 2 SER B C 1
ATOM 706 O O . SER B 1 2 ? -23.859 9.617 8.172 1 67.75 2 SER B O 1
ATOM 708 N N . ARG B 1 3 ? -23.062 7.891 7.496 1 74.56 3 ARG B N 1
ATOM 709 C CA . ARG B 1 3 ? -21.734 8.5 7.43 1 74.56 3 ARG B CA 1
ATOM 710 C C . ARG B 1 3 ? -21.625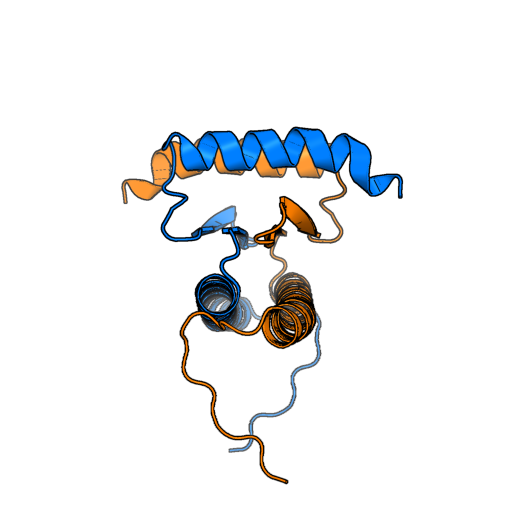 9.43 6.227 1 74.56 3 ARG B C 1
ATOM 712 O O . ARG B 1 3 ? -22.047 9.078 5.121 1 74.56 3 ARG B O 1
ATOM 719 N N . GLN B 1 4 ? -21.422 10.688 6.578 1 82.25 4 GLN B N 1
ATOM 720 C CA . GLN B 1 4 ? -21.188 11.656 5.512 1 82.25 4 GLN B CA 1
ATOM 721 C C . GLN B 1 4 ? -19.891 11.367 4.77 1 82.25 4 GLN B C 1
ATOM 723 O O . GLN B 1 4 ? -18.922 10.891 5.367 1 82.25 4 GLN B O 1
ATOM 728 N N . LYS B 1 5 ? -19.922 11.633 3.428 1 87.31 5 LYS B N 1
ATOM 729 C CA . LYS B 1 5 ? -18.719 11.516 2.615 1 87.31 5 LYS B CA 1
ATOM 730 C C . LYS B 1 5 ? -17.672 12.531 3.049 1 87.31 5 LYS B C 1
ATOM 732 O O . LYS B 1 5 ? -17.969 13.711 3.234 1 87.31 5 LYS B O 1
ATOM 737 N N . ILE B 1 6 ? -16.547 12.031 3.256 1 89.06 6 ILE B N 1
ATOM 738 C CA . ILE B 1 6 ? -15.477 12.914 3.705 1 89.06 6 ILE B CA 1
ATOM 739 C C . ILE B 1 6 ? -14.75 13.5 2.496 1 89.06 6 ILE B C 1
ATOM 741 O O . ILE B 1 6 ? -14.578 12.828 1.479 1 89.06 6 ILE B O 1
ATOM 745 N N . GLN B 1 7 ? -14.609 14.82 2.588 1 94.62 7 GLN B N 1
ATOM 746 C CA . GLN B 1 7 ? -13.742 15.453 1.603 1 94.62 7 GLN B CA 1
ATOM 747 C C . GLN B 1 7 ? -12.289 15.023 1.792 1 94.62 7 GLN B C 1
ATOM 749 O O . GLN B 1 7 ? -11.805 14.93 2.924 1 94.62 7 GLN B O 1
ATOM 754 N N . ILE B 1 8 ? -11.555 14.82 0.632 1 97.19 8 ILE B N 1
ATOM 755 C CA . ILE B 1 8 ? -10.164 14.383 0.708 1 97.19 8 ILE B CA 1
ATOM 756 C C . ILE B 1 8 ? -9.258 15.594 0.904 1 97.19 8 ILE B C 1
ATOM 758 O O . ILE B 1 8 ? -8.727 16.156 -0.065 1 97.19 8 ILE B O 1
ATOM 762 N N . LYS B 1 9 ? -9.234 15.992 1.983 1 97.38 9 LYS B N 1
ATOM 763 C CA . LYS B 1 9 ? -8.344 17.047 2.475 1 97.38 9 LYS B CA 1
ATOM 764 C C . LYS B 1 9 ? -7.828 16.719 3.873 1 97.38 9 LYS B C 1
ATOM 766 O O . LYS B 1 9 ? -8.453 15.945 4.605 1 97.38 9 LYS B O 1
ATOM 771 N N . LYS B 1 10 ? -6.754 17.328 4.125 1 97.25 10 LYS B N 1
ATOM 772 C CA . LYS B 1 10 ? -6.137 17.047 5.414 1 97.25 10 LYS B CA 1
ATOM 773 C C . LYS B 1 10 ? -7.125 17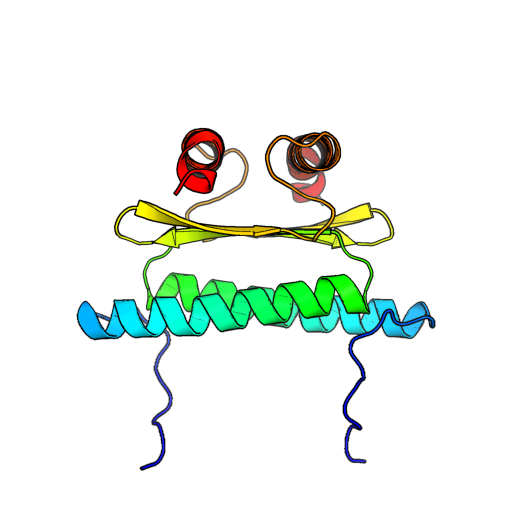.266 6.559 1 97.25 10 LYS B C 1
ATOM 775 O O . LYS B 1 10 ? -7.801 18.297 6.605 1 97.25 10 LYS B O 1
ATOM 780 N N . ILE B 1 11 ? -7.133 16.344 7.402 1 97 11 ILE B N 1
ATOM 781 C CA . ILE B 1 11 ? -7.984 16.438 8.586 1 97 11 ILE B CA 1
ATOM 782 C C . ILE B 1 11 ? -7.281 17.266 9.656 1 97 11 ILE B C 1
ATOM 784 O O . ILE B 1 11 ? -6.16 16.953 10.062 1 97 11 ILE B O 1
ATOM 788 N N . ASP B 1 12 ? -7.914 18.266 10.18 1 96.06 12 ASP B N 1
ATOM 789 C CA . ASP B 1 12 ? -7.293 19.203 11.117 1 96.06 12 ASP B CA 1
ATOM 790 C C . ASP B 1 12 ? -7.316 18.656 12.539 1 96.06 12 ASP B C 1
ATOM 792 O O . ASP B 1 12 ? -6.359 18.828 13.297 1 96.06 12 ASP B O 1
ATOM 796 N N . ASN B 1 13 ? -8.461 18.109 12.852 1 95.62 13 ASN B N 1
ATOM 797 C CA . ASN B 1 13 ? -8.547 17.531 14.188 1 95.62 13 ASN B CA 1
ATOM 798 C C . ASN B 1 13 ? -7.602 16.359 14.359 1 95.62 13 ASN B C 1
ATOM 800 O O . ASN B 1 13 ? -7.746 15.336 13.68 1 95.62 13 ASN B O 1
ATOM 804 N N . THR B 1 14 ? -6.703 16.438 15.305 1 94.44 14 THR B N 1
ATOM 805 C CA . THR B 1 14 ? -5.633 15.461 15.477 1 94.44 14 THR B CA 1
ATOM 806 C C . THR B 1 14 ? -6.199 14.094 15.867 1 94.44 14 THR B C 1
ATOM 808 O O . THR B 1 14 ? -5.766 13.062 15.352 1 94.44 14 THR B O 1
ATOM 811 N N . ALA B 1 15 ? -7.148 14.141 16.781 1 96.06 15 ALA B N 1
ATOM 812 C CA . ALA B 1 15 ? -7.738 12.883 17.234 1 96.06 15 ALA B CA 1
ATOM 813 C C . ALA B 1 15 ? -8.445 12.156 16.094 1 96.06 15 ALA B C 1
ATOM 815 O O . ALA B 1 15 ? -8.266 10.953 15.906 1 96.06 15 ALA B O 1
ATOM 816 N N . ALA B 1 16 ? -9.203 12.898 15.344 1 95.81 16 ALA B N 1
ATOM 817 C CA . ALA B 1 16 ? -9.898 12.328 14.195 1 95.81 16 ALA B CA 1
ATOM 818 C C . ALA B 1 16 ? -8.914 11.836 13.133 1 95.81 16 ALA B C 1
ATOM 820 O O . ALA B 1 16 ? -9.117 10.789 12.531 1 95.81 16 ALA B O 1
ATOM 821 N N . ARG B 1 17 ? -7.859 12.594 12.93 1 96.19 17 ARG B N 1
ATOM 822 C CA . ARG B 1 17 ? -6.84 12.227 11.953 1 96.19 17 ARG B CA 1
ATOM 823 C C . ARG B 1 17 ? -6.152 10.922 12.336 1 96.19 17 ARG B C 1
ATOM 825 O O . ARG B 1 17 ? -5.887 10.078 11.477 1 96.19 17 ARG B O 1
ATOM 832 N N . GLN B 1 18 ? -5.949 10.781 13.594 1 95.94 18 GLN B N 1
ATOM 833 C CA . GLN B 1 18 ? -5.285 9.57 14.078 1 95.94 18 GLN B CA 1
ATOM 834 C C . GLN B 1 18 ? -6.18 8.344 13.906 1 95.94 18 GLN B C 1
ATOM 836 O O . GLN B 1 18 ? -5.707 7.277 13.508 1 95.94 18 GLN B O 1
ATOM 841 N N . VAL B 1 19 ? -7.445 8.516 14.258 1 96.5 19 VAL B N 1
ATOM 842 C CA . VAL B 1 19 ? -8.391 7.414 14.117 1 96.5 19 VAL B CA 1
ATOM 843 C C . VAL B 1 19 ? -8.516 7.02 12.648 1 96.5 19 VAL B C 1
ATOM 845 O O . VAL B 1 19 ? -8.484 5.832 12.312 1 96.5 19 VAL B O 1
ATOM 848 N N . THR B 1 20 ? -8.664 8.023 11.75 1 97.12 20 THR B N 1
ATOM 849 C CA . THR B 1 20 ? -8.773 7.773 10.312 1 97.12 20 THR B CA 1
ATOM 850 C C . THR B 1 20 ? -7.512 7.094 9.789 1 97.12 20 THR B C 1
ATOM 852 O O . THR B 1 20 ? -7.594 6.125 9.031 1 97.12 20 THR B O 1
ATOM 855 N N . SER B 1 21 ? -6.363 7.656 10.203 1 97.56 21 SER B N 1
ATOM 856 C CA . SER B 1 21 ? -5.098 7.066 9.773 1 97.56 21 SER B CA 1
ATOM 857 C C . SER B 1 21 ? -5.035 5.582 10.109 1 97.56 21 SER B C 1
ATOM 859 O O . SER B 1 21 ? -4.652 4.766 9.273 1 97.56 21 SER B O 1
ATOM 861 N N . SER B 1 22 ? -5.445 5.211 11.289 1 97.44 22 SER B N 1
ATOM 862 C CA . SER B 1 22 ? -5.395 3.824 11.734 1 97.44 22 SER B CA 1
ATOM 863 C C . SER B 1 22 ? -6.348 2.949 10.93 1 97.44 22 SER B C 1
ATOM 865 O O . SER B 1 22 ? -5.973 1.87 10.469 1 97.44 22 SER B O 1
ATOM 867 N N . LYS B 1 23 ? -7.52 3.412 10.797 1 97.44 23 LYS B N 1
ATOM 868 C CA . LYS B 1 23 ? -8.547 2.631 10.117 1 97.44 23 LYS B CA 1
ATOM 869 C C . LYS B 1 23 ? -8.203 2.441 8.641 1 97.44 23 LYS B C 1
ATOM 871 O O . LYS B 1 23 ? -8.258 1.323 8.125 1 97.44 23 LYS B O 1
ATOM 876 N N . ARG B 1 24 ? -7.863 3.467 8.008 1 97.94 24 ARG B N 1
ATOM 877 C CA . ARG B 1 24 ? -7.574 3.395 6.582 1 97.94 24 ARG B CA 1
ATOM 878 C C . ARG B 1 24 ? -6.293 2.602 6.32 1 97.94 24 ARG B C 1
ATOM 880 O O . ARG B 1 24 ? -6.199 1.873 5.332 1 97.94 24 ARG B O 1
ATOM 887 N N . ARG B 1 25 ? -5.355 2.816 7.145 1 97 25 ARG B N 1
ATOM 888 C CA . ARG B 1 25 ? -4.113 2.059 7.012 1 97 25 ARG B CA 1
ATOM 889 C C . ARG B 1 25 ? -4.383 0.558 7.078 1 97 25 ARG B C 1
ATOM 891 O O . ARG B 1 25 ? -3.855 -0.208 6.27 1 97 25 ARG B O 1
ATOM 898 N N . ARG B 1 26 ? -5.188 0.173 8.016 1 97.5 26 ARG B N 1
ATOM 899 C CA . ARG B 1 26 ? -5.531 -1.238 8.156 1 97.5 26 ARG B CA 1
ATOM 900 C C . ARG B 1 26 ? -6.234 -1.755 6.906 1 97.5 26 ARG B C 1
ATOM 902 O O . ARG B 1 26 ? -5.965 -2.869 6.449 1 97.5 26 ARG B O 1
ATOM 909 N N . GLY B 1 27 ? -7.152 -0.939 6.391 1 97.94 27 GLY B N 1
ATOM 910 C CA . GLY B 1 27 ? -7.816 -1.302 5.148 1 97.94 27 GLY B CA 1
ATOM 911 C C . GLY B 1 27 ? -6.859 -1.459 3.982 1 97.94 27 GLY B C 1
ATOM 912 O O . GLY B 1 27 ? -6.992 -2.389 3.184 1 97.94 27 GLY B O 1
ATOM 913 N N . LEU B 1 28 ? -5.906 -0.59 3.877 1 97.75 28 LEU B N 1
ATOM 914 C CA . LEU B 1 28 ? -4.898 -0.637 2.824 1 97.75 28 LEU B CA 1
ATOM 915 C C . LEU B 1 28 ? -4.086 -1.924 2.90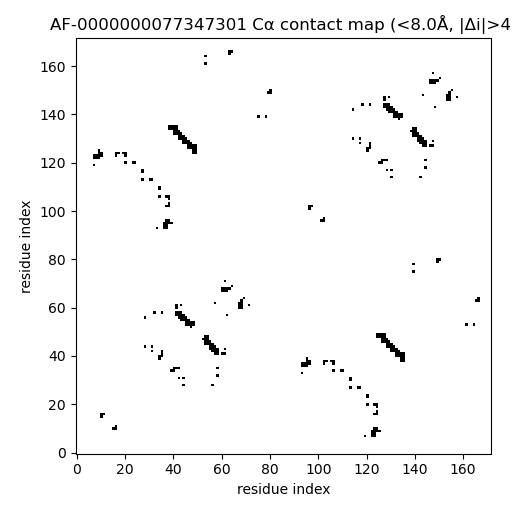8 1 97.75 28 LEU B C 1
ATOM 917 O O . LEU B 1 28 ? -3.848 -2.582 1.893 1 97.75 28 LEU B O 1
ATOM 921 N N . PHE B 1 29 ? -3.723 -2.271 4.098 1 97.75 29 PHE B N 1
ATOM 922 C CA . PHE B 1 29 ? -2.906 -3.463 4.301 1 97.75 29 PHE B CA 1
ATOM 923 C C . PHE B 1 29 ? -3.684 -4.719 3.936 1 97.75 29 PHE B C 1
ATOM 925 O O . PHE B 1 29 ? -3.137 -5.637 3.314 1 97.75 29 PHE B O 1
ATOM 932 N N . LYS B 1 30 ? -4.934 -4.734 4.293 1 97.75 30 LYS B N 1
ATOM 933 C CA . LYS B 1 30 ? -5.781 -5.871 3.936 1 97.75 30 LYS B CA 1
ATOM 934 C C . LYS B 1 30 ? -5.887 -6.023 2.422 1 97.75 30 LYS B C 1
ATOM 936 O O . LYS B 1 30 ? -5.773 -7.133 1.896 1 97.75 30 LYS B O 1
ATOM 941 N N . LYS B 1 31 ? -6.043 -4.949 1.781 1 97.88 31 LYS B N 1
ATOM 942 C CA . LYS B 1 31 ? -6.168 -4.98 0.327 1 97.88 31 LYS B CA 1
ATOM 943 C C . LYS B 1 31 ? -4.855 -5.402 -0.329 1 97.88 31 LYS B C 1
ATOM 945 O O . LYS B 1 31 ? -4.863 -6.066 -1.367 1 97.88 31 LYS B O 1
ATOM 950 N N . ALA B 1 32 ? -3.764 -4.941 0.189 1 98.25 32 ALA B N 1
ATOM 951 C CA . ALA B 1 32 ? -2.457 -5.344 -0.326 1 98.25 32 ALA B CA 1
ATOM 952 C C . ALA B 1 32 ? -2.242 -6.848 -0.166 1 98.25 32 ALA B C 1
ATOM 954 O O . ALA B 1 32 ? -1.731 -7.508 -1.073 1 98.25 32 ALA B O 1
ATOM 955 N N . GLN B 1 33 ? -2.648 -7.391 0.979 1 97.88 33 GLN B N 1
ATOM 956 C CA . GLN B 1 33 ? -2.537 -8.82 1.224 1 97.88 33 GLN B CA 1
ATOM 957 C C . GLN B 1 33 ? -3.393 -9.617 0.24 1 97.88 33 GLN B C 1
ATOM 959 O O . GLN B 1 33 ? -2.953 -10.641 -0.285 1 97.88 33 GLN B O 1
ATOM 964 N N . GLU B 1 34 ? -4.555 -9.164 0.063 1 98 34 GLU B N 1
ATOM 965 C CA . GLU B 1 34 ? -5.449 -9.805 -0.893 1 98 34 GLU B CA 1
ATOM 966 C C . GLU B 1 34 ? -4.859 -9.781 -2.301 1 98 34 GLU B C 1
ATOM 968 O O . GLU B 1 34 ? -4.883 -10.789 -3.008 1 98 34 GLU B O 1
ATOM 973 N N . LEU B 1 35 ? -4.387 -8.648 -2.674 1 97.88 35 LEU B N 1
ATOM 974 C CA . LEU B 1 35 ? -3.771 -8.523 -3.99 1 97.88 35 LEU B CA 1
ATOM 975 C C . LEU B 1 35 ? -2.598 -9.484 -4.137 1 97.88 35 LEU B C 1
ATOM 977 O O . LEU B 1 35 ? -2.461 -10.148 -5.164 1 97.88 35 LEU B O 1
ATOM 981 N N . SER B 1 36 ? -1.79 -9.484 -3.143 1 98.12 36 SER B N 1
ATOM 982 C CA . SER B 1 36 ? -0.633 -10.375 -3.162 1 98.12 36 SER B CA 1
ATOM 983 C C . SER B 1 36 ? -1.055 -11.82 -3.371 1 98.12 36 SER B C 1
ATOM 985 O O . SER B 1 36 ? -0.458 -12.539 -4.18 1 98.12 36 SER B O 1
ATOM 987 N N . THR B 1 37 ? -2.096 -12.297 -2.736 1 97.88 37 THR B N 1
ATOM 988 C CA . THR B 1 37 ? -2.553 -13.68 -2.816 1 97.88 37 THR B CA 1
ATOM 989 C C . THR B 1 37 ? -3.254 -13.938 -4.148 1 97.88 37 THR B C 1
ATOM 991 O O . THR B 1 37 ? -2.98 -14.938 -4.812 1 97.88 37 THR B O 1
ATOM 994 N N . LEU B 1 38 ? -4.086 -13.023 -4.562 1 97.69 38 LEU B N 1
ATOM 995 C CA . LEU B 1 38 ? -4.879 -13.195 -5.773 1 97.69 38 LEU B CA 1
ATOM 996 C C . LEU B 1 38 ? -3.98 -13.25 -7.004 1 97.69 38 LEU B C 1
ATOM 998 O O . LEU B 1 38 ? -4.238 -14.023 -7.93 1 97.69 38 LEU B O 1
ATOM 1002 N N . CYS B 1 39 ? -2.902 -12.438 -6.984 1 97.81 39 CYS B N 1
ATOM 1003 C CA . CYS B 1 39 ? -2.164 -12.227 -8.227 1 97.81 39 CYS B CA 1
ATOM 1004 C C . CYS B 1 39 ? -0.72 -12.695 -8.086 1 97.81 39 CYS B C 1
ATOM 1006 O O . CYS B 1 39 ? 0.112 -12.414 -8.953 1 97.81 39 CYS B O 1
ATOM 1008 N N . ASP B 1 40 ? -0.423 -13.266 -7 1 96.69 40 ASP B N 1
ATOM 1009 C CA . ASP B 1 40 ? 0.938 -13.742 -6.762 1 96.69 40 ASP B CA 1
ATOM 1010 C C . ASP B 1 40 ? 1.949 -12.609 -6.93 1 96.69 40 ASP B C 1
ATOM 1012 O O . ASP B 1 40 ? 2.945 -12.758 -7.637 1 96.69 40 ASP B O 1
ATOM 1016 N N . ALA B 1 41 ? 1.628 -11.531 -6.355 1 97.19 41 ALA B N 1
ATOM 1017 C CA . ALA B 1 41 ? 2.48 -10.344 -6.434 1 97.19 41 ALA B CA 1
ATOM 1018 C C . ALA B 1 41 ? 3.289 -10.164 -5.148 1 97.19 41 ALA B C 1
ATOM 1020 O O . ALA B 1 41 ? 2.854 -10.578 -4.074 1 97.19 41 ALA B O 1
ATOM 1021 N N . GLU B 1 42 ? 4.465 -9.641 -5.246 1 97 42 GLU B N 1
ATOM 1022 C CA . GLU B 1 42 ? 5.254 -9.195 -4.102 1 97 42 GLU B CA 1
ATOM 1023 C C . GLU B 1 42 ? 5.012 -7.715 -3.812 1 97 42 GLU B C 1
ATOM 1025 O O . GLU B 1 42 ? 5.207 -6.867 -4.684 1 97 42 GLU B O 1
ATOM 1030 N N . ILE B 1 43 ? 4.594 -7.5 -2.596 1 97.25 43 ILE B N 1
ATOM 1031 C CA . ILE B 1 43 ? 4.16 -6.145 -2.283 1 97.25 43 ILE B CA 1
ATOM 1032 C C . ILE B 1 43 ? 4.844 -5.668 -1.003 1 97.25 43 ILE B C 1
ATOM 1034 O O . ILE B 1 43 ? 4.953 -6.422 -0.032 1 97.25 43 ILE B O 1
ATOM 1038 N N . ALA B 1 44 ? 5.375 -4.48 -1.037 1 96.25 44 ALA B N 1
ATOM 1039 C CA . ALA B 1 44 ? 5.816 -3.766 0.157 1 96.25 44 ALA B CA 1
ATOM 1040 C C . ALA B 1 44 ? 5.113 -2.418 0.285 1 96.25 44 ALA B C 1
ATOM 1042 O O . ALA B 1 44 ? 5.027 -1.66 -0.685 1 96.25 44 ALA B O 1
ATOM 1043 N N . HIS B 1 45 ? 4.531 -2.199 1.401 1 96.12 45 HIS B N 1
ATOM 1044 C CA . HIS B 1 45 ? 3.816 -0.968 1.717 1 96.12 45 HIS B CA 1
ATOM 1045 C C . HIS B 1 45 ? 4.363 -0.321 2.984 1 96.12 45 HIS B C 1
ATOM 1047 O O . HIS B 1 45 ? 4.395 -0.952 4.043 1 96.12 45 HIS B O 1
ATOM 1053 N N . ILE B 1 46 ? 4.805 0.914 2.811 1 95.38 46 ILE B N 1
ATOM 1054 C CA . ILE B 1 46 ? 5.43 1.623 3.922 1 95.38 46 ILE B CA 1
ATOM 1055 C C . ILE B 1 46 ? 4.691 2.936 4.176 1 95.38 46 ILE B C 1
ATOM 1057 O O . ILE B 1 46 ? 4.434 3.701 3.244 1 95.38 46 ILE B O 1
ATOM 1061 N N . VAL B 1 47 ? 4.379 3.189 5.445 1 96.44 47 VAL B N 1
ATOM 1062 C CA . VAL B 1 47 ? 3.664 4.402 5.832 1 96.44 47 VAL B CA 1
ATOM 1063 C C . VAL B 1 47 ? 4.375 5.066 7.012 1 96.44 47 VAL B C 1
ATOM 1065 O O . VAL B 1 47 ? 4.633 4.422 8.031 1 96.44 47 VAL B O 1
ATOM 1068 N N . PHE B 1 48 ? 4.688 6.285 6.816 1 95.94 48 PHE B N 1
ATOM 1069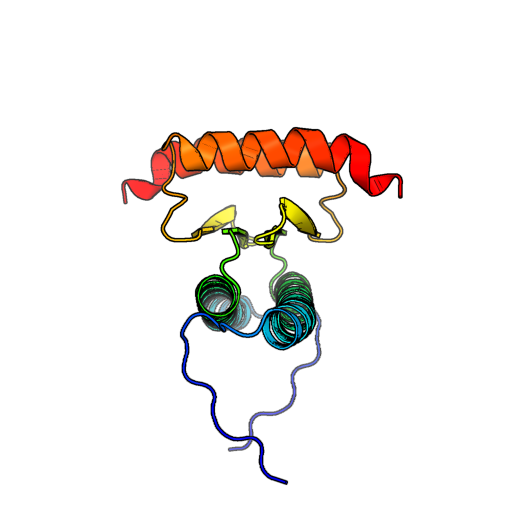 C CA . PHE B 1 48 ? 5.098 7.117 7.941 1 95.94 48 PHE B CA 1
ATOM 1070 C C . PHE B 1 48 ? 4.008 8.125 8.297 1 95.94 48 PHE B C 1
ATOM 1072 O O . PHE B 1 48 ? 3.557 8.883 7.441 1 95.94 48 PHE B O 1
ATOM 1079 N N . SER B 1 49 ? 3.619 8.086 9.57 1 94.31 49 SER B N 1
ATOM 1080 C CA . SER B 1 49 ? 2.656 9.078 10.039 1 94.31 49 SER B CA 1
ATOM 1081 C C . SER B 1 49 ? 3.293 10.461 10.141 1 94.31 49 SER B C 1
ATOM 1083 O O . SER B 1 49 ? 4.512 10.594 10.039 1 94.31 49 SER B O 1
ATOM 1085 N N . ALA B 1 50 ? 2.379 11.406 10.375 1 89.75 50 ALA B N 1
ATOM 1086 C CA . ALA B 1 50 ? 2.854 12.773 10.555 1 89.75 50 ALA B CA 1
ATOM 1087 C C . ALA B 1 50 ? 3.768 12.883 11.773 1 89.75 50 ALA B C 1
ATOM 1089 O O . ALA B 1 50 ? 4.703 13.688 11.789 1 89.75 50 ALA B O 1
ATOM 1090 N N . ALA B 1 51 ? 3.576 12.016 12.719 1 90.19 51 ALA B N 1
ATOM 1091 C CA . ALA B 1 51 ? 4.383 12.023 13.938 1 90.19 51 ALA B CA 1
ATOM 1092 C C . ALA B 1 51 ? 5.668 11.219 13.75 1 90.19 51 ALA B C 1
ATOM 1094 O O . ALA B 1 51 ? 6.48 11.117 14.672 1 90.19 51 ALA B O 1
ATOM 1095 N N . GLY B 1 52 ? 5.801 10.547 12.625 1 89.44 52 GLY B N 1
ATOM 1096 C CA . GLY B 1 52 ? 7.031 9.828 12.336 1 89.44 52 GLY B CA 1
ATOM 1097 C C . GLY B 1 52 ? 6.957 8.352 12.68 1 89.44 52 GLY B C 1
ATOM 1098 O O . GLY B 1 52 ? 7.957 7.637 12.594 1 89.44 52 GLY B O 1
ATOM 1099 N N . LYS B 1 53 ? 5.848 7.941 13.062 1 92.44 53 LYS B N 1
ATOM 1100 C CA . LYS B 1 53 ? 5.688 6.52 13.352 1 92.44 53 LYS B CA 1
ATOM 1101 C C . LYS B 1 53 ? 5.664 5.699 12.062 1 92.44 53 LYS B C 1
ATOM 1103 O O . LYS B 1 53 ? 5.02 6.082 11.086 1 92.44 53 LYS B O 1
ATOM 1108 N N . LEU B 1 54 ? 6.367 4.566 12.156 1 94.06 54 LEU B N 1
ATOM 1109 C CA . LEU B 1 54 ? 6.465 3.697 10.992 1 94.06 54 LEU B CA 1
ATOM 1110 C C . LEU B 1 54 ? 5.441 2.568 11.07 1 94.06 54 LEU B C 1
ATOM 1112 O O . LEU B 1 54 ? 5.301 1.925 12.109 1 94.06 54 LEU B O 1
ATOM 1116 N N . PHE B 1 55 ? 4.719 2.375 9.969 1 94.31 55 PHE B N 1
ATOM 1117 C CA . PHE B 1 55 ? 3.881 1.206 9.734 1 94.31 55 PHE B CA 1
ATOM 1118 C C . PHE B 1 55 ? 4.223 0.558 8.398 1 94.31 55 PHE B C 1
ATOM 1120 O O . PHE B 1 55 ? 4.508 1.252 7.418 1 94.31 55 PHE B O 1
ATOM 1127 N N . GLU B 1 56 ? 4.227 -0.781 8.398 1 93.38 56 GLU B N 1
ATOM 1128 C CA . GLU B 1 56 ? 4.594 -1.427 7.145 1 93.38 56 GLU B CA 1
ATOM 1129 C C . GLU B 1 56 ? 3.852 -2.748 6.969 1 93.38 56 GLU B C 1
ATOM 1131 O O . GLU B 1 56 ? 3.467 -3.389 7.949 1 93.38 56 GLU B O 1
ATOM 1136 N N . TYR B 1 57 ? 3.59 -2.979 5.754 1 94.31 57 TYR B N 1
ATOM 1137 C CA . TYR B 1 57 ? 3.141 -4.289 5.297 1 94.31 57 TYR B CA 1
ATOM 1138 C C . TYR B 1 57 ? 4.051 -4.824 4.195 1 94.31 57 TYR B C 1
ATOM 1140 O O . TYR B 1 57 ? 4.457 -4.078 3.303 1 94.31 57 TYR B O 1
ATOM 1148 N N . SER B 1 58 ? 4.359 -6.09 4.305 1 93.75 58 SER B N 1
ATOM 1149 C CA . SER B 1 58 ? 5.062 -6.777 3.225 1 93.75 58 SER B CA 1
ATOM 1150 C C . SER B 1 58 ? 4.52 -8.188 3.027 1 93.75 58 SER B C 1
ATOM 1152 O O . SER B 1 58 ? 4.051 -8.812 3.979 1 93.75 58 SER B O 1
ATOM 1154 N N . SER B 1 59 ? 4.508 -8.539 1.776 1 93.5 59 SER B N 1
ATOM 1155 C CA . SER B 1 59 ? 4.07 -9.898 1.479 1 93.5 59 SER B CA 1
ATOM 1156 C C . SER B 1 59 ? 4.863 -10.922 2.287 1 93.5 59 SER B C 1
ATOM 1158 O O . SER B 1 59 ? 5.996 -10.656 2.695 1 93.5 59 SER B O 1
ATOM 1160 N N . SER B 1 60 ? 4.246 -12.094 2.51 1 86.5 60 SER B N 1
ATOM 1161 C CA . SER B 1 60 ? 4.738 -13.117 3.434 1 86.5 60 SER B CA 1
ATOM 1162 C C . SER B 1 60 ? 6.18 -13.492 3.123 1 86.5 60 SER B C 1
ATOM 1164 O O . SER B 1 60 ? 6.953 -13.805 4.031 1 86.5 60 SER B O 1
ATOM 1166 N N . ARG B 1 61 ? 6.555 -13.367 1.951 1 85.81 61 ARG B N 1
ATOM 1167 C CA . ARG B 1 61 ? 7.898 -13.773 1.561 1 85.81 61 ARG B CA 1
ATOM 1168 C C . ARG B 1 61 ? 8.914 -12.68 1.88 1 85.81 61 ARG B C 1
ATOM 1170 O O . ARG B 1 61 ? 10.125 -12.93 1.896 1 85.81 61 ARG B O 1
ATOM 1177 N N . LEU B 1 62 ? 8.414 -11.523 2.23 1 88.75 62 LEU B N 1
ATOM 1178 C CA . LEU B 1 62 ? 9.289 -10.367 2.398 1 88.75 62 LEU B CA 1
ATOM 1179 C C . LEU B 1 62 ? 9.445 -10.016 3.873 1 88.75 62 LEU B C 1
ATOM 1181 O O . LEU B 1 62 ? 9.047 -8.922 4.297 1 88.75 62 LEU B O 1
ATOM 1185 N N . VAL B 1 63 ? 10.047 -10.898 4.656 1 84 63 VAL B N 1
ATOM 1186 C CA . VAL B 1 63 ? 10.328 -10.609 6.059 1 84 63 VAL B CA 1
ATOM 1187 C C . VAL B 1 63 ? 11.539 -9.688 6.16 1 84 63 VAL B C 1
ATOM 1189 O O . VAL B 1 63 ? 12.539 -9.891 5.469 1 84 63 VAL B O 1
ATOM 1192 N N . PHE B 1 64 ? 11.383 -8.766 7.016 1 83.69 64 PHE B N 1
ATOM 1193 C CA . PHE B 1 64 ? 12.484 -7.824 7.145 1 83.69 64 PHE B CA 1
ATOM 1194 C C . PHE B 1 64 ? 13.805 -8.562 7.363 1 83.69 64 PHE B C 1
ATOM 1196 O O . PHE B 1 64 ? 13.867 -9.523 8.125 1 83.69 64 PHE B O 1
ATOM 1203 N N . SER B 1 65 ? 14.906 -8.07 6.668 1 85.25 65 SER B N 1
ATOM 1204 C CA . SER B 1 65 ? 16.281 -8.547 6.785 1 85.25 65 SER B CA 1
ATOM 1205 C C . SER B 1 65 ? 16.438 -9.938 6.176 1 85.25 65 SER B C 1
ATOM 1207 O O . SER B 1 65 ? 17.5 -10.555 6.285 1 85.25 65 SER B O 1
ATOM 1209 N N . SER B 1 66 ? 15.398 -10.484 5.711 1 90.31 66 SER B N 1
ATOM 1210 C CA . SER B 1 66 ? 15.547 -11.734 4.977 1 90.31 66 SER B CA 1
ATOM 1211 C C . SER B 1 66 ? 16.156 -11.5 3.596 1 90.31 66 SER B C 1
ATOM 1213 O O . SER B 1 66 ? 16.219 -10.359 3.127 1 90.31 66 SER B O 1
ATOM 1215 N N . LEU B 1 67 ? 16.656 -12.562 3.041 1 93.88 67 LEU B N 1
ATOM 1216 C CA . LEU B 1 67 ? 17.266 -12.469 1.716 1 93.88 67 LEU B CA 1
ATOM 1217 C C . LEU B 1 67 ? 16.234 -12.016 0.681 1 93.88 67 LEU B C 1
ATOM 1219 O O . LEU B 1 67 ? 16.5 -11.102 -0.1 1 93.88 67 LEU B O 1
ATOM 1223 N N . PRO B 1 68 ? 15.086 -12.586 0.668 1 93.56 68 PRO B N 1
ATOM 1224 C CA . PRO B 1 68 ? 14.094 -12.133 -0.303 1 93.56 68 PRO B CA 1
ATOM 1225 C C . PRO B 1 68 ? 13.75 -10.648 -0.155 1 93.56 68 PRO B C 1
ATOM 1227 O O . PRO B 1 68 ? 13.547 -9.953 -1.154 1 93.56 68 PRO B O 1
ATOM 1230 N N . PHE B 1 69 ? 13.703 -10.211 1.005 1 92.94 69 PHE B N 1
ATOM 1231 C CA . PHE B 1 69 ? 13.43 -8.797 1.251 1 92.94 69 PHE B CA 1
ATOM 1232 C C . PHE B 1 69 ? 14.531 -7.922 0.669 1 92.94 69 PHE B C 1
ATOM 1234 O O . PHE B 1 69 ? 14.242 -6.926 0 1 92.94 69 PHE B O 1
ATOM 1241 N N . LEU B 1 70 ? 15.734 -8.281 0.92 1 92 70 LEU B N 1
ATOM 1242 C CA . LEU B 1 70 ? 16.875 -7.516 0.424 1 92 70 LEU B CA 1
ATOM 1243 C C . LEU B 1 70 ? 16.891 -7.496 -1.101 1 92 70 LEU B C 1
ATOM 1245 O O . LEU B 1 70 ? 17.203 -6.469 -1.71 1 92 70 LEU B O 1
ATOM 1249 N N . LEU B 1 71 ? 16.594 -8.625 -1.639 1 93.19 71 LEU B N 1
ATOM 1250 C CA . LEU B 1 71 ? 16.531 -8.711 -3.094 1 93.19 71 LEU B CA 1
ATOM 1251 C C . LEU B 1 71 ? 15.406 -7.836 -3.643 1 93.19 71 LEU B C 1
ATOM 1253 O O . LEU B 1 71 ? 15.562 -7.199 -4.688 1 93.19 71 LEU B O 1
ATOM 1257 N N . PHE B 1 72 ? 14.328 -7.871 -2.941 1 93.56 72 PHE B N 1
ATOM 1258 C CA . PHE B 1 72 ? 13.188 -7.047 -3.314 1 93.56 72 PHE B CA 1
ATOM 1259 C C . PHE B 1 72 ? 13.578 -5.574 -3.377 1 93.56 72 PHE B C 1
ATOM 1261 O O . PHE B 1 72 ? 13.305 -4.898 -4.371 1 93.56 72 PHE B O 1
ATOM 1268 N N . ILE B 1 73 ? 14.203 -5.074 -2.395 1 90.5 73 ILE B N 1
ATOM 1269 C CA . ILE B 1 73 ? 14.602 -3.674 -2.303 1 90.5 73 ILE B CA 1
ATOM 1270 C C . ILE B 1 73 ? 15.648 -3.365 -3.367 1 90.5 73 ILE B C 1
ATOM 1272 O O . ILE B 1 73 ? 15.609 -2.307 -3.998 1 90.5 73 ILE B O 1
ATOM 1276 N N . HIS B 1 74 ? 16.562 -4.297 -3.535 1 90.88 74 HIS B N 1
ATOM 1277 C CA . HIS B 1 74 ? 17.609 -4.105 -4.547 1 90.88 74 HIS B CA 1
ATOM 1278 C C . HIS B 1 74 ? 17 -4.02 -5.945 1 90.88 74 HIS B C 1
ATOM 1280 O O . HIS B 1 74 ? 17.391 -3.158 -6.738 1 90.88 74 HIS B O 1
ATOM 1286 N N . ARG B 1 75 ? 16.156 -4.906 -6.238 1 90.44 75 ARG B N 1
ATOM 1287 C CA . ARG B 1 75 ? 15.484 -4.883 -7.531 1 90.44 75 ARG B CA 1
ATOM 1288 C C . ARG B 1 75 ? 14.758 -3.561 -7.746 1 90.44 75 ARG B C 1
ATOM 1290 O O . ARG B 1 75 ? 14.836 -2.973 -8.828 1 90.44 75 ARG B O 1
ATOM 1297 N N . TYR B 1 76 ? 14.078 -3.131 -6.762 1 91.44 76 TYR B N 1
ATOM 1298 C CA . TYR B 1 76 ? 13.352 -1.868 -6.828 1 91.44 76 TYR B CA 1
ATOM 1299 C C . TYR B 1 76 ? 14.297 -0.711 -7.125 1 91.44 76 TYR B C 1
ATOM 1301 O O . TYR B 1 76 ? 14.031 0.107 -8.008 1 91.44 76 TYR B O 1
ATOM 1309 N N . MET B 1 77 ? 15.344 -0.61 -6.406 1 87.44 77 MET B N 1
ATOM 1310 C CA . MET B 1 77 ? 16.281 0.496 -6.566 1 87.44 77 MET B CA 1
ATOM 1311 C C . MET B 1 77 ? 16.922 0.473 -7.949 1 87.44 77 MET B C 1
ATOM 1313 O O . MET B 1 77 ? 17.219 1.525 -8.516 1 87.44 77 MET B O 1
ATOM 1317 N N . ASN B 1 78 ? 17.078 -0.642 -8.555 1 87.06 78 ASN B N 1
ATOM 1318 C CA . ASN B 1 78 ? 17.719 -0.777 -9.859 1 87.06 78 ASN B CA 1
ATOM 1319 C C . ASN B 1 78 ? 16.75 -0.455 -10.992 1 87.06 78 ASN B C 1
ATOM 1321 O O . ASN B 1 78 ? 17.141 0.135 -12 1 87.06 78 ASN B O 1
ATOM 1325 N N . LEU B 1 79 ? 15.562 -0.868 -10.867 1 83.75 79 LEU B N 1
ATOM 1326 C CA . LEU B 1 79 ? 14.578 -0.657 -11.93 1 83.75 79 LEU B CA 1
ATOM 1327 C C . LEU B 1 79 ? 14.039 0.768 -11.891 1 83.75 79 LEU B C 1
ATOM 1329 O O . LEU B 1 79 ? 13.719 1.341 -12.938 1 83.75 79 LEU B O 1
ATOM 1333 N N . SER B 1 80 ? 13.703 1.236 -10.703 1 72.25 80 SER B N 1
ATOM 1334 C CA . SER B 1 80 ? 13.172 2.59 -10.594 1 72.25 80 SER B CA 1
ATOM 1335 C C . SER B 1 80 ? 14.125 3.613 -11.195 1 72.25 80 SER B C 1
ATOM 1337 O O . SER B 1 80 ? 13.695 4.652 -11.695 1 72.25 80 SER B O 1
ATOM 1339 N N . ALA B 1 81 ? 15.25 3.33 -11.117 1 61.62 81 ALA B N 1
ATOM 1340 C CA . ALA B 1 81 ? 16.219 4.188 -11.789 1 61.62 81 ALA B CA 1
ATOM 1341 C C . ALA B 1 81 ? 15.992 4.188 -13.297 1 61.62 81 ALA B C 1
ATOM 1343 O O . ALA B 1 81 ? 16.172 5.215 -13.961 1 61.62 81 ALA B O 1
ATOM 1344 N N . PHE B 1 82 ? 15.586 3.039 -13.766 1 55.09 82 PHE B N 1
ATOM 1345 C CA . PHE B 1 82 ? 15.422 2.877 -15.203 1 55.09 82 PHE B CA 1
ATOM 1346 C C . PHE B 1 82 ? 14.016 3.268 -15.633 1 55.09 82 PHE B C 1
ATOM 1348 O O . PHE B 1 82 ? 13.828 3.857 -16.703 1 55.09 82 PHE B O 1
ATOM 1355 N N . CYS B 1 83 ? 12.961 2.572 -15.102 1 54.53 83 CYS B N 1
ATOM 1356 C CA . CYS B 1 83 ? 11.602 2.59 -15.617 1 54.53 83 CYS B CA 1
ATOM 1357 C C . CYS B 1 83 ? 11.031 4.004 -15.602 1 54.53 83 CYS B C 1
ATOM 1359 O O . CYS B 1 83 ? 9.945 4.246 -16.141 1 54.53 83 CYS B O 1
ATOM 1361 N N . ARG B 1 84 ? 11.32 4.879 -14.656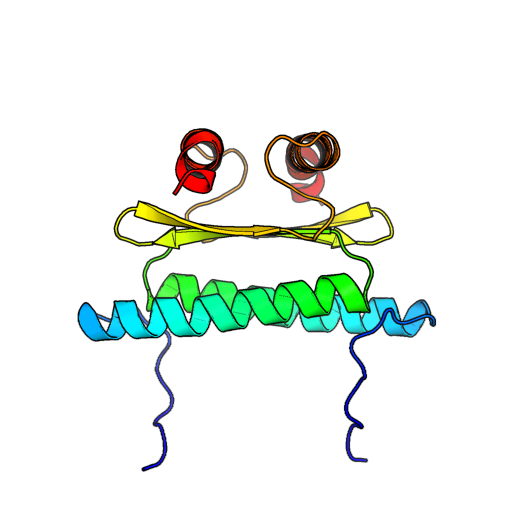 1 48.56 84 ARG B N 1
ATOM 1362 C CA . ARG B 1 84 ? 10.703 6.176 -14.898 1 48.56 84 ARG B CA 1
ATOM 1363 C C . ARG B 1 84 ? 10.984 6.664 -16.312 1 48.56 84 ARG B C 1
ATOM 1365 O O . ARG B 1 84 ? 10.5 7.723 -16.719 1 48.56 84 ARG B O 1
ATOM 1372 N N . GLN B 1 85 ? 11.867 6.043 -16.922 1 36.69 85 GLN B N 1
ATOM 1373 C CA . GLN B 1 85 ? 12.133 6.559 -18.266 1 36.69 85 GLN B CA 1
ATOM 1374 C C . GLN B 1 85 ? 11.039 6.145 -19.234 1 36.69 85 GLN B C 1
ATOM 1376 O O . GLN B 1 85 ? 10.906 6.73 -20.312 1 36.69 85 GLN B O 1
ATOM 1381 N N . SER B 1 86 ? 10.289 5.016 -18.938 1 33.62 86 SER B N 1
ATOM 1382 C CA . SER B 1 86 ? 9.438 4.867 -20.109 1 33.62 86 SER B CA 1
ATOM 1383 C C . SER B 1 86 ? 8.219 5.785 -20.016 1 33.62 86 SER B C 1
ATOM 1385 O O . SER B 1 86 ? 7.684 6.016 -18.938 1 33.62 86 SER B O 1
#

Sequence (172 aa):
MSRQKIQIKKIDNTAARQVTSSKRRRGLFKKAQELSTLCDAEIAHIVFSAAGKLFEYSSSRLVFSSLPFLLFIHRYMNLSAFCRQSMSRQKIQIKKIDNTAARQVTSSKRRRGLFKKAQELSTLCDAEIAHIVFSAAGKLFEYSSSRLVFSSLPFLLFIHRYMNLSAFCRQS

Organism: Vitis vinifera (NCBI:txid29760)

Secondary structure (DSSP, 8-state):
-PPPPPPSS----HHHHHHHHHHHHHHHHHHHHHHHHHHT-EEEEEEE-TT--EEEEE-TT--TTSHHHHHHHHHHHHHHHHHTT-/-PPPPPPSS----HHHHHHHHHHHHHHHHHHHHHHHHHHT-EEEEEEE-TT--EEEEE-TT--TTSHHHHHHHHHHHHHHHHHTT-

Foldseek 3Di:
DDDDDDDPDDDDDPVVNVVCCVVVVVVVQVVQAVCCVVPVDWDKDWDADPVGDIDIHTHPVQDPPDPVVVVVVVVCVVCVVPVVVD/DDDDDDDPDDDDDPVVNVVCCVVVVVVVQVVQAVCCVVPVDWDKDWDADPVGDIDIHTHPVQDPPDPVVVVVVVVCVVCVVPVVVD

Nearest PDB structures (foldseek):
  1egw-assembly1_B  TM=8.888E-01  e=8.648E-06  Homo sapiens
  3p57-assembly1_D  TM=8.882E-01  e=8.648E-06  Homo sapiens
  1n6j-assembly1_A  TM=8.798E-01  e=1.467E-05  Homo sapiens
  8c84-assembly1_B  TM=8.788E-01  e=2.330E-05  Homo sapiens
  1hbx-assembly1_A  TM=7.454E-01  e=1.691E-04  Homo sapiens

Solvent-accessible surface area (backbone atoms only — not comparable to full-atom values): 9693 Å² total; per-residue (Å²): 132,82,80,74,85,76,74,89,43,64,49,80,55,62,70,60,24,51,54,49,45,52,53,51,50,52,52,51,48,51,51,51,52,45,46,26,44,28,39,55,28,49,38,41,38,40,38,30,42,69,87,62,48,80,48,74,44,51,34,90,74,38,42,85,92,33,69,57,27,52,49,50,53,51,51,47,61,59,40,58,71,50,55,74,69,110,134,82,80,74,85,76,73,88,43,64,50,79,52,62,69,60,24,51,54,49,44,53,53,50,49,53,52,52,47,53,51,50,52,46,45,26,44,28,39,54,28,51,37,41,38,42,38,30,42,71,87,62,51,79,47,76,44,53,36,88,73,39,44,86,90,34,69,58,26,51,49,50,53,51,51,48,62,58,42,58,71,52,57,74,69,110